Protein AF-A0A349BUB3-F1 (afdb_monomer_lite)

pLDDT: mean 92.78, std 7.81, range [65.31, 98.31]

Structure (mmCIF, N/CA/C/O backbone):
data_AF-A0A349BUB3-F1
#
_entry.id   AF-A0A349BUB3-F1
#
loop_
_atom_site.group_PDB
_atom_site.id
_atom_site.type_symbol
_atom_site.label_atom_id
_atom_site.label_alt_id
_atom_site.label_comp_id
_atom_site.label_asym_id
_atom_site.label_entity_id
_atom_site.label_seq_id
_atom_site.pdbx_PDB_ins_code
_atom_site.Cartn_x
_atom_site.Cartn_y
_atom_site.Cartn_z
_atom_site.occupancy
_atom_site.B_iso_or_equiv
_atom_site.auth_seq_id
_atom_site.auth_comp_id
_atom_site.auth_asym_id
_atom_site.auth_atom_id
_atom_site.pdbx_PDB_model_num
ATOM 1 N N . VAL A 1 1 ? -12.746 4.018 1.859 1.00 65.31 1 VAL A N 1
ATOM 2 C CA . VAL A 1 1 ? -11.354 3.538 2.042 1.00 65.31 1 VAL A CA 1
ATOM 3 C C . VAL A 1 1 ? -11.294 2.019 2.164 1.00 65.31 1 VAL A C 1
ATOM 5 O O . VAL A 1 1 ? -10.858 1.398 1.212 1.00 65.31 1 VAL A O 1
ATOM 8 N N . LEU A 1 2 ? -11.816 1.394 3.231 1.00 74.81 2 LEU A N 1
ATOM 9 C CA . LEU A 1 2 ? -11.749 -0.073 3.407 1.00 74.81 2 LEU A CA 1
ATOM 10 C C . LEU A 1 2 ? -12.377 -0.896 2.269 1.00 74.81 2 LEU A C 1
ATOM 12 O O . LEU A 1 2 ? -11.757 -1.843 1.794 1.00 74.81 2 LEU A O 1
ATOM 16 N N . ASN A 1 3 ? -13.583 -0.538 1.815 1.00 75.44 3 ASN A N 1
ATOM 17 C CA . ASN A 1 3 ? -14.229 -1.237 0.694 1.00 75.44 3 ASN A CA 1
ATOM 18 C C . ASN A 1 3 ? -13.515 -0.956 -0.631 1.00 75.44 3 ASN A C 1
ATOM 20 O O . ASN A 1 3 ? -13.196 -1.880 -1.359 1.00 75.44 3 ASN A O 1
ATOM 24 N N . ASN A 1 4 ? -13.151 0.303 -0.882 1.00 74.31 4 ASN A N 1
ATOM 25 C CA . ASN A 1 4 ? -12.430 0.702 -2.090 1.00 74.31 4 ASN A CA 1
ATOM 26 C C . ASN A 1 4 ? -11.058 0.005 -2.236 1.00 74.31 4 ASN A C 1
ATOM 28 O O . ASN A 1 4 ? -10.700 -0.408 -3.336 1.00 74.31 4 ASN A O 1
ATOM 32 N N . TYR A 1 5 ? -10.323 -0.201 -1.136 1.00 78.75 5 TYR A N 1
ATOM 33 C CA . TYR A 1 5 ? -9.095 -0.999 -1.158 1.00 78.75 5 TYR A CA 1
ATOM 34 C C . TYR A 1 5 ? -9.370 -2.476 -1.456 1.00 78.75 5 TYR A C 1
ATOM 36 O O . TYR A 1 5 ? -8.676 -3.071 -2.277 1.00 78.75 5 TYR A O 1
ATOM 44 N N . ARG A 1 6 ? -10.389 -3.059 -0.807 1.00 74.44 6 ARG A N 1
ATOM 45 C CA . ARG A 1 6 ? -10.792 -4.455 -1.030 1.00 74.44 6 ARG A CA 1
ATOM 46 C C . ARG A 1 6 ? -11.227 -4.721 -2.467 1.00 74.44 6 ARG A C 1
ATOM 48 O O . ARG A 1 6 ? -10.945 -5.793 -2.983 1.00 74.44 6 ARG A O 1
ATOM 55 N N . GLU A 1 7 ? -11.920 -3.768 -3.072 1.00 79.62 7 GLU A N 1
ATOM 56 C CA . GLU A 1 7 ? -12.456 -3.896 -4.424 1.00 79.62 7 GLU A CA 1
ATOM 57 C C . GLU A 1 7 ? -11.401 -3.606 -5.494 1.00 79.62 7 GLU A C 1
ATOM 59 O O . GLU A 1 7 ? -11.420 -4.259 -6.526 1.00 79.62 7 GLU A O 1
ATOM 64 N N . ASN A 1 8 ? -10.493 -2.647 -5.263 1.00 83.00 8 ASN A N 1
ATOM 65 C CA . ASN A 1 8 ? -9.612 -2.135 -6.322 1.00 83.00 8 ASN A CA 1
ATOM 66 C C . ASN A 1 8 ? -8.167 -1.868 -5.869 1.00 83.00 8 ASN A C 1
ATO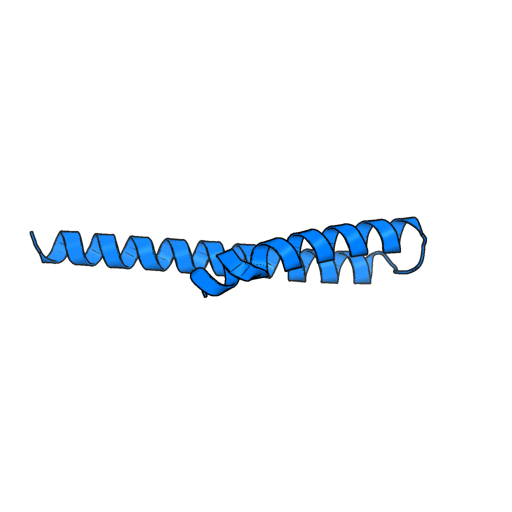M 68 O O . ASN A 1 8 ? -7.227 -2.158 -6.605 1.00 83.00 8 ASN A O 1
ATOM 72 N N . GLY A 1 9 ? -7.961 -1.311 -4.671 1.00 83.56 9 GLY A N 1
ATOM 73 C CA . GLY A 1 9 ? -6.634 -0.848 -4.227 1.00 83.56 9 GLY A CA 1
ATOM 74 C C . GLY A 1 9 ? -5.566 -1.945 -4.180 1.00 83.56 9 GLY A C 1
ATOM 75 O O . GLY A 1 9 ? -4.432 -1.708 -4.595 1.00 83.56 9 GLY A O 1
ATOM 76 N N . LYS A 1 10 ? -5.938 -3.158 -3.750 1.00 88.75 10 LYS A N 1
ATOM 77 C CA . LYS A 1 10 ? -5.022 -4.307 -3.732 1.00 88.75 10 LYS A CA 1
ATOM 78 C C . LYS A 1 10 ? -4.559 -4.697 -5.141 1.00 88.75 10 LYS A C 1
ATOM 80 O O . LYS A 1 10 ? -3.363 -4.806 -5.385 1.00 88.75 10 LYS A O 1
ATOM 85 N N . GLU A 1 11 ? -5.498 -4.858 -6.071 1.00 91.69 11 GLU A N 1
ATOM 86 C CA . GLU A 1 11 ? -5.194 -5.238 -7.456 1.00 91.69 11 GLU A CA 1
ATOM 87 C C . GLU A 1 11 ? -4.333 -4.176 -8.155 1.00 91.69 11 GLU A C 1
ATOM 89 O O . GLU A 1 11 ? -3.400 -4.505 -8.888 1.00 91.69 11 GLU A O 1
ATOM 94 N N . VAL A 1 12 ? -4.617 -2.894 -7.907 1.00 91.62 12 VAL A N 1
ATOM 95 C CA . VAL A 1 12 ? -3.828 -1.778 -8.443 1.00 91.62 12 VAL A CA 1
ATOM 96 C C . VAL A 1 12 ? -2.395 -1.814 -7.916 1.00 91.62 12 VAL A C 1
ATOM 98 O O . VAL A 1 12 ? -1.465 -1.683 -8.711 1.00 91.62 12 VAL A O 1
ATOM 101 N N . SER A 1 13 ? -2.203 -2.018 -6.610 1.00 92.50 13 SER A N 1
ATOM 102 C CA . SER A 1 13 ? -0.870 -2.125 -6.004 1.00 92.50 13 SER A CA 1
ATOM 103 C C . SER A 1 13 ? -0.074 -3.293 -6.606 1.00 92.50 13 SER A C 1
ATOM 105 O O . SER A 1 13 ? 1.021 -3.089 -7.132 1.00 92.50 13 SER A O 1
ATOM 107 N N . GLU A 1 14 ? -0.670 -4.489 -6.673 1.00 93.50 14 GLU A N 1
ATOM 108 C CA . GLU A 1 14 ? -0.034 -5.689 -7.241 1.00 93.50 14 GLU A CA 1
ATOM 109 C C . GLU A 1 1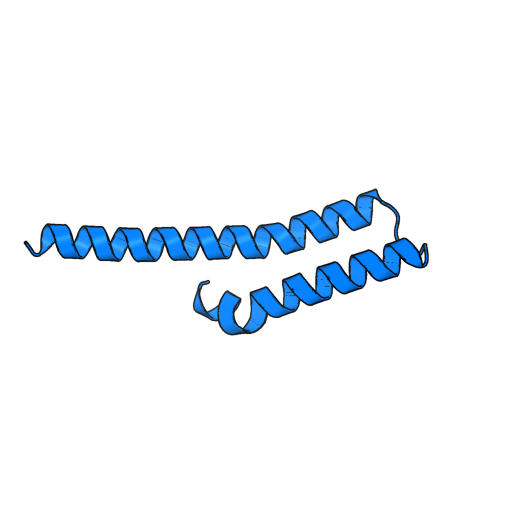4 ? 0.359 -5.504 -8.717 1.00 93.50 14 GLU A C 1
ATOM 111 O O . GLU A 1 14 ? 1.482 -5.825 -9.118 1.00 93.50 14 GLU A O 1
ATOM 116 N N . LYS A 1 15 ? -0.536 -4.940 -9.538 1.00 95.31 15 LYS A N 1
ATOM 117 C CA . LYS A 1 15 ? -0.244 -4.666 -10.954 1.00 95.31 15 LYS A CA 1
ATOM 118 C C . LYS A 1 15 ? 0.836 -3.605 -11.132 1.00 95.31 15 LYS A C 1
ATOM 120 O O . LYS A 1 15 ? 1.651 -3.731 -12.044 1.00 95.31 15 LYS A O 1
ATOM 125 N N . THR A 1 16 ? 0.847 -2.581 -10.280 1.00 94.50 16 THR A N 1
ATOM 126 C CA . THR A 1 16 ? 1.845 -1.504 -10.326 1.00 94.50 16 THR A CA 1
ATOM 127 C C . THR A 1 16 ? 3.240 -2.052 -10.051 1.00 94.50 16 THR A C 1
ATOM 129 O O . THR A 1 16 ? 4.166 -1.751 -10.800 1.00 94.50 16 THR A O 1
ATOM 132 N N . LEU A 1 17 ? 3.381 -2.921 -9.046 1.00 96.38 17 LEU A N 1
ATOM 133 C CA . LEU A 1 17 ? 4.652 -3.574 -8.729 1.00 96.38 17 LEU A CA 1
ATOM 134 C C . LEU A 1 17 ? 5.121 -4.498 -9.853 1.00 96.38 17 LEU A C 1
ATOM 136 O O . LEU A 1 17 ? 6.271 -4.407 -10.278 1.00 96.38 17 LEU A O 1
ATOM 140 N N . LEU A 1 18 ? 4.222 -5.329 -10.392 1.00 97.12 18 LEU A N 1
ATOM 141 C CA . LEU A 1 18 ? 4.551 -6.219 -11.507 1.00 97.12 18 LEU A CA 1
ATOM 142 C C . LEU A 1 18 ? 5.003 -5.438 -12.750 1.00 97.12 18 LEU A C 1
ATOM 144 O O . LEU A 1 18 ? 5.923 -5.858 -13.454 1.00 97.12 18 LE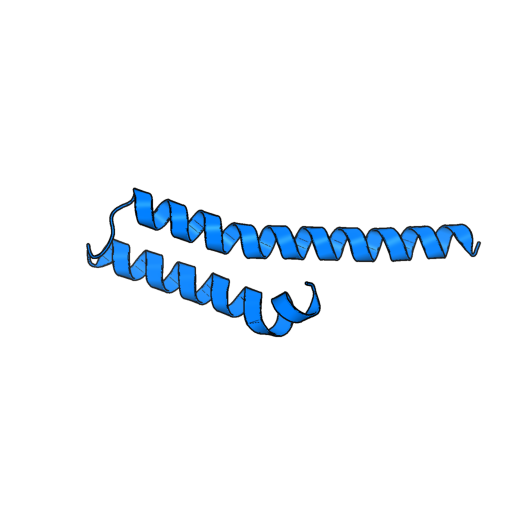U A O 1
ATOM 148 N N . PHE A 1 19 ? 4.343 -4.316 -13.041 1.00 97.00 19 PHE A N 1
ATOM 149 C CA . PHE A 1 19 ? 4.746 -3.423 -14.122 1.00 97.00 19 PHE A CA 1
ATOM 150 C C . PHE A 1 19 ? 6.122 -2.805 -13.850 1.00 97.00 19 PHE A C 1
ATOM 152 O O . PHE A 1 19 ? 6.987 -2.878 -14.718 1.00 97.00 19 PHE A O 1
ATOM 159 N N . ALA A 1 20 ? 6.340 -2.248 -12.654 1.00 96.81 20 ALA A N 1
ATOM 160 C CA . ALA A 1 20 ? 7.598 -1.610 -12.277 1.00 96.81 20 ALA A CA 1
ATOM 161 C C . ALA A 1 20 ? 8.788 -2.577 -12.376 1.00 96.81 20 ALA A C 1
ATOM 163 O O . ALA A 1 20 ? 9.839 -2.212 -12.899 1.00 96.81 20 ALA A O 1
ATOM 164 N N . GLU A 1 21 ? 8.613 -3.819 -11.923 1.00 97.50 21 GLU A N 1
ATOM 165 C CA . GLU A 1 21 ? 9.644 -4.855 -11.993 1.00 97.50 21 GLU A CA 1
ATOM 166 C C . GLU A 1 21 ? 10.009 -5.195 -13.444 1.00 97.50 21 GLU A C 1
ATOM 168 O O . GLU A 1 21 ? 11.186 -5.175 -13.808 1.00 97.50 21 GLU A O 1
ATOM 173 N N . LYS A 1 22 ? 9.008 -5.438 -14.300 1.00 98.19 22 LYS A N 1
ATOM 174 C CA . LYS A 1 22 ? 9.233 -5.731 -15.725 1.00 98.19 22 LYS A CA 1
ATOM 175 C C . LYS A 1 22 ? 9.864 -4.556 -16.461 1.00 98.19 22 LYS A C 1
ATOM 177 O O . LYS A 1 22 ? 10.803 -4.751 -17.225 1.00 98.19 22 LYS A O 1
ATOM 182 N N . ALA A 1 23 ? 9.370 -3.347 -16.217 1.00 97.69 23 ALA A N 1
ATOM 183 C CA . ALA A 1 23 ? 9.887 -2.142 -16.847 1.00 97.69 23 ALA A CA 1
ATOM 184 C C . ALA A 1 23 ? 11.354 -1.902 -16.458 1.00 97.69 23 ALA A C 1
ATOM 186 O O . ALA A 1 23 ? 12.163 -1.548 -17.313 1.00 97.69 23 ALA A O 1
ATOM 187 N N . LEU A 1 24 ? 11.730 -2.153 -15.198 1.00 97.94 24 LEU A N 1
ATOM 188 C CA . LEU A 1 24 ? 13.124 -2.064 -14.762 1.00 97.94 24 LEU A CA 1
ATOM 189 C C . LEU A 1 24 ? 13.991 -3.145 -15.428 1.00 97.94 24 LEU A C 1
ATOM 191 O O . LEU A 1 24 ? 15.066 -2.835 -15.936 1.00 97.94 24 LEU A O 1
ATOM 195 N N . GLN A 1 25 ? 13.521 -4.398 -15.468 1.00 97.88 25 GLN A N 1
ATOM 196 C CA . GLN A 1 25 ? 14.232 -5.515 -16.112 1.00 97.88 25 GLN A CA 1
ATOM 197 C C . GLN A 1 25 ? 14.463 -5.281 -17.611 1.00 97.88 25 GLN A C 1
ATOM 199 O O . GLN A 1 25 ? 15.526 -5.616 -18.132 1.00 97.88 25 GLN A O 1
ATOM 204 N N . ASN A 1 26 ? 13.489 -4.677 -18.292 1.00 98.12 26 ASN A N 1
ATOM 205 C CA . ASN A 1 26 ? 13.575 -4.332 -19.709 1.00 98.12 26 ASN A CA 1
ATOM 206 C C . ASN A 1 26 ? 14.390 -3.053 -19.975 1.00 98.12 26 ASN A C 1
ATOM 208 O O . ASN A 1 26 ? 14.658 -2.735 -21.133 1.00 98.12 26 ASN A O 1
ATOM 212 N N . GLY A 1 27 ? 14.772 -2.305 -18.933 1.00 97.00 27 GLY A N 1
ATOM 213 C CA . GLY A 1 27 ? 15.448 -1.010 -19.061 1.00 97.00 27 GLY A CA 1
ATOM 214 C C . GLY A 1 27 ? 14.537 0.138 -19.516 1.00 97.00 27 GLY A C 1
ATOM 215 O O . GLY A 1 27 ? 15.033 1.168 -19.965 1.00 97.00 27 GLY A O 1
ATOM 216 N N . GLU A 1 28 ? 13.216 -0.027 -19.413 1.00 98.19 28 GLU A N 1
ATOM 217 C CA . GLU A 1 28 ? 12.211 0.993 -19.745 1.00 98.19 28 GLU A CA 1
ATOM 218 C C . GLU A 1 28 ? 12.135 2.099 -18.681 1.00 98.19 28 GLU A C 1
ATOM 220 O O . GLU A 1 28 ? 11.783 3.239 -18.991 1.00 98.19 28 GLU A O 1
ATOM 225 N N . ILE A 1 29 ? 12.477 1.775 -17.430 1.00 98.06 29 ILE A N 1
ATOM 226 C CA . ILE A 1 29 ? 12.589 2.733 -16.325 1.00 98.06 29 ILE A CA 1
ATOM 227 C C . ILE A 1 29 ? 13.920 2.572 -15.593 1.00 98.06 29 ILE A C 1
ATOM 229 O O . ILE A 1 29 ? 14.524 1.500 -15.589 1.00 98.06 29 ILE A O 1
ATOM 233 N N . ASP A 1 30 ? 14.354 3.641 -14.928 1.00 98.25 30 ASP A N 1
ATOM 234 C CA . ASP A 1 30 ? 15.494 3.601 -14.019 1.00 98.25 30 AS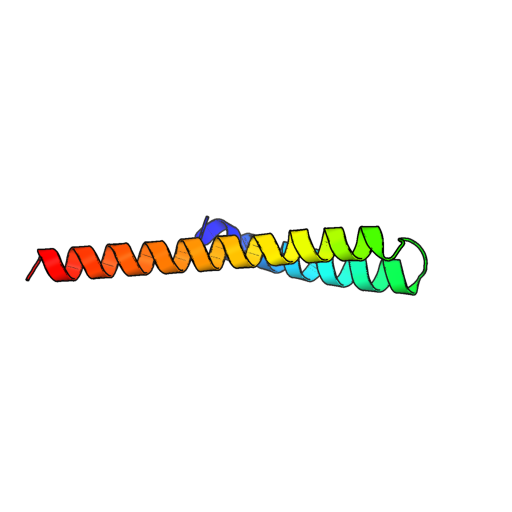P A CA 1
ATOM 235 C C . ASP A 1 30 ? 15.093 3.176 -12.593 1.00 98.25 30 ASP A C 1
ATOM 237 O O . ASP A 1 30 ? 13.915 3.082 -12.229 1.00 98.25 30 ASP A O 1
ATOM 241 N N . PHE A 1 31 ? 16.106 2.939 -11.756 1.00 97.50 31 PHE A N 1
ATOM 242 C CA . PHE A 1 31 ? 15.909 2.535 -10.364 1.00 97.50 31 PHE A CA 1
ATOM 243 C C . PHE A 1 31 ? 15.148 3.582 -9.529 1.00 97.50 31 PHE A C 1
ATOM 245 O O . PHE A 1 31 ? 14.400 3.217 -8.624 1.00 97.50 31 PHE A O 1
ATOM 252 N N . SER A 1 32 ? 15.289 4.877 -9.836 1.00 98.31 32 SER A N 1
ATOM 253 C CA . SER A 1 32 ? 14.581 5.944 -9.117 1.00 98.31 32 SER A CA 1
ATOM 254 C C . SER A 1 32 ? 13.075 5.878 -9.370 1.00 98.31 32 SER A C 1
ATOM 256 O O . SER A 1 32 ? 12.276 6.027 -8.442 1.00 98.31 32 SER A O 1
ATOM 258 N N . LYS A 1 33 ? 12.665 5.598 -10.612 1.00 98.06 33 LYS A N 1
ATOM 259 C CA . LYS A 1 33 ? 11.256 5.389 -10.955 1.00 98.06 33 LYS A CA 1
ATOM 260 C C . LYS A 1 33 ? 10.695 4.084 -10.423 1.00 98.06 33 LYS A C 1
ATOM 262 O O . LYS A 1 33 ? 9.556 4.085 -9.964 1.00 98.06 33 LYS A O 1
ATOM 267 N N . TYR A 1 34 ? 11.485 3.015 -10.403 1.00 98.19 34 TYR A N 1
ATOM 268 C CA . TYR A 1 34 ? 11.089 1.784 -9.724 1.00 98.19 34 TYR A CA 1
ATOM 269 C C . TYR A 1 34 ? 10.781 2.034 -8.239 1.00 98.19 34 TYR A C 1
ATOM 271 O O . TYR A 1 34 ? 9.722 1.635 -7.760 1.00 98.19 34 TYR A O 1
ATOM 279 N N . LEU A 1 35 ? 11.663 2.751 -7.530 1.00 98.06 35 LEU A N 1
ATOM 280 C CA . LEU A 1 35 ? 11.474 3.046 -6.109 1.00 98.06 35 LEU A CA 1
ATOM 281 C C . LEU A 1 35 ? 10.206 3.874 -5.856 1.00 98.06 35 LEU A C 1
ATOM 283 O O . LEU A 1 35 ? 9.459 3.560 -4.938 1.00 98.06 35 LEU A O 1
ATOM 287 N N . GLN A 1 36 ? 9.916 4.866 -6.702 1.00 98.06 36 GLN A N 1
ATO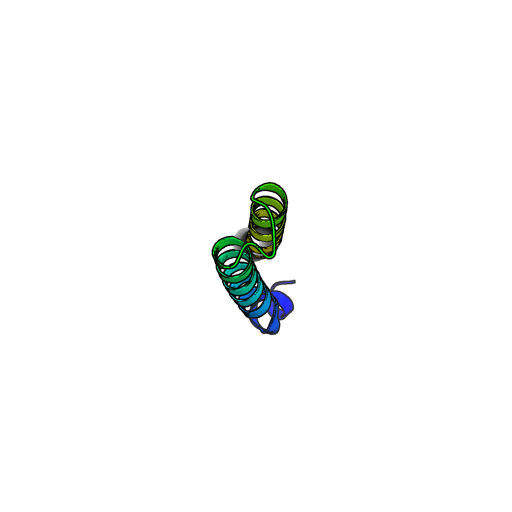M 288 C CA . GLN A 1 36 ? 8.682 5.658 -6.603 1.00 98.06 36 GLN A CA 1
ATOM 289 C C . GLN A 1 36 ? 7.424 4.796 -6.774 1.00 98.06 36 GLN A C 1
ATOM 291 O O . GLN A 1 36 ? 6.494 4.904 -5.982 1.00 98.06 36 GLN A O 1
ATOM 296 N N . LEU A 1 37 ? 7.402 3.905 -7.771 1.00 97.75 37 LEU A N 1
ATOM 297 C CA . LEU A 1 37 ? 6.267 3.001 -7.991 1.00 97.75 37 LEU A CA 1
ATOM 298 C C . LEU A 1 37 ? 6.095 2.008 -6.833 1.00 97.75 37 LEU A C 1
ATOM 300 O O . LEU A 1 37 ? 4.967 1.706 -6.444 1.00 97.75 37 LEU A O 1
ATOM 304 N N . LEU A 1 38 ? 7.205 1.530 -6.265 1.00 97.12 38 LEU A N 1
ATOM 305 C CA . LEU A 1 38 ? 7.205 0.687 -5.072 1.00 97.12 38 LEU A CA 1
ATOM 306 C C . LEU A 1 38 ? 6.645 1.433 -3.855 1.00 97.12 38 LEU A C 1
ATOM 308 O O . LEU A 1 38 ? 5.795 0.891 -3.146 1.00 97.12 38 LEU A O 1
ATOM 312 N N . GLU A 1 39 ? 7.084 2.670 -3.621 1.00 97.38 39 GLU A N 1
ATOM 313 C CA . GLU A 1 39 ? 6.576 3.527 -2.546 1.00 97.38 39 GLU A CA 1
ATOM 314 C C . GLU A 1 39 ? 5.076 3.796 -2.706 1.00 97.38 39 GLU A C 1
ATOM 316 O O . GLU A 1 39 ? 4.319 3.648 -1.745 1.00 97.38 39 GLU A O 1
ATOM 321 N N . ASP A 1 40 ? 4.627 4.122 -3.919 1.00 95.69 40 ASP A N 1
ATOM 322 C CA . ASP A 1 40 ? 3.218 4.374 -4.217 1.00 95.69 40 ASP A CA 1
ATOM 323 C C . ASP A 1 40 ? 2.350 3.138 -3.966 1.00 95.69 40 ASP A C 1
ATOM 325 O O . ASP A 1 40 ? 1.337 3.225 -3.268 1.00 95.69 40 ASP A O 1
ATOM 329 N N . ALA A 1 41 ? 2.762 1.975 -4.475 1.00 94.69 41 ALA A N 1
ATOM 330 C CA . ALA A 1 41 ? 2.055 0.714 -4.273 1.00 94.69 41 ALA A CA 1
ATOM 331 C C . ALA A 1 41 ? 1.992 0.314 -2.787 1.00 94.69 41 ALA A C 1
ATOM 333 O O . ALA A 1 41 ? 0.942 -0.117 -2.300 1.00 94.69 41 ALA A O 1
ATOM 334 N N . THR A 1 42 ? 3.090 0.514 -2.051 1.00 94.12 42 THR A N 1
ATOM 335 C CA . THR A 1 42 ? 3.175 0.219 -0.611 1.00 94.12 42 THR A CA 1
ATOM 336 C C . THR A 1 42 ? 2.302 1.169 0.210 1.00 94.12 42 THR A C 1
ATOM 338 O O . THR A 1 42 ? 1.637 0.751 1.158 1.00 94.12 42 THR A O 1
ATOM 341 N N . ARG A 1 43 ? 2.244 2.453 -0.160 1.00 94.94 43 ARG A N 1
ATOM 342 C CA . ARG A 1 43 ? 1.405 3.451 0.518 1.00 94.94 43 ARG A CA 1
ATOM 343 C C . ARG A 1 43 ? -0.076 3.080 0.479 1.00 94.94 43 ARG A C 1
ATOM 345 O O . ARG A 1 43 ? -0.748 3.204 1.498 1.00 94.94 43 ARG A O 1
ATOM 352 N N . ILE A 1 44 ? -0.562 2.556 -0.648 1.00 91.69 44 ILE A N 1
ATOM 353 C CA . ILE A 1 44 ? -1.953 2.090 -0.784 1.00 91.69 44 ILE A CA 1
ATOM 354 C C . ILE A 1 44 ? -2.274 1.002 0.259 1.00 91.69 44 ILE A C 1
ATOM 356 O O . ILE A 1 44 ? -3.356 1.007 0.851 1.00 91.69 44 ILE A O 1
ATOM 360 N N . GLU A 1 45 ? -1.332 0.095 0.528 1.00 90.25 45 GLU A N 1
ATOM 361 C CA . GLU A 1 45 ? -1.481 -0.954 1.543 1.00 90.25 45 GLU A CA 1
ATOM 362 C C . GLU A 1 45 ? -1.424 -0.400 2.975 1.00 90.25 45 GLU A C 1
ATOM 364 O O . GLU A 1 45 ? -2.271 -0.741 3.806 1.00 90.25 45 GLU A O 1
ATOM 369 N N . ILE A 1 46 ? -0.490 0.513 3.259 1.00 94.12 46 ILE A N 1
ATOM 370 C CA . ILE A 1 46 ? -0.384 1.184 4.566 1.00 94.12 46 ILE A CA 1
ATOM 371 C C . ILE A 1 46 ? -1.669 1.952 4.900 1.00 94.12 46 ILE A C 1
ATOM 373 O O . ILE A 1 46 ? -2.176 1.854 6.025 1.00 94.12 46 ILE A O 1
ATOM 377 N N . ASP A 1 47 ? -2.228 2.681 3.935 1.00 92.81 47 ASP A N 1
ATOM 378 C CA . ASP A 1 47 ? -3.456 3.457 4.115 1.00 92.81 47 ASP A CA 1
ATOM 379 C C . ASP A 1 47 ? -4.647 2.547 4.454 1.00 92.81 47 ASP A C 1
ATOM 381 O O . ASP A 1 47 ? -5.464 2.861 5.329 1.00 92.81 47 ASP A O 1
ATOM 385 N N . TYR A 1 48 ? -4.726 1.374 3.819 1.00 93.00 48 TYR A N 1
ATOM 386 C CA . TYR A 1 48 ? -5.732 0.368 4.148 1.00 93.00 48 TYR A CA 1
ATOM 387 C C . TYR A 1 48 ? -5.560 -0.207 5.551 1.00 93.00 48 TYR A C 1
ATOM 389 O O . TYR A 1 48 ? -6.534 -0.255 6.309 1.00 93.00 48 TYR A O 1
ATOM 397 N N . LEU A 1 49 ? -4.346 -0.628 5.911 1.00 94.12 49 LEU A N 1
ATOM 398 C CA . LEU A 1 49 ? -4.064 -1.190 7.233 1.00 94.12 49 LEU A CA 1
ATOM 399 C C . LEU A 1 49 ? -4.368 -0.175 8.339 1.00 94.12 49 LEU A C 1
ATOM 401 O O . LEU A 1 49 ? -4.971 -0.526 9.353 1.00 94.12 49 LEU A O 1
ATOM 405 N N . THR A 1 50 ? -4.049 1.097 8.105 1.00 95.50 50 THR A N 1
ATOM 406 C CA . THR A 1 50 ? -4.371 2.203 9.014 1.00 95.50 50 THR A CA 1
ATOM 407 C C . THR A 1 50 ? -5.881 2.386 9.158 1.00 95.50 50 THR A C 1
ATOM 409 O O . THR A 1 50 ? -6.398 2.488 10.274 1.00 95.50 50 THR A O 1
ATOM 412 N N . ALA A 1 51 ? -6.623 2.374 8.047 1.00 93.88 51 ALA A N 1
ATOM 413 C CA . ALA A 1 51 ? -8.079 2.452 8.087 1.00 93.88 51 ALA A CA 1
ATOM 414 C C . ALA A 1 51 ? -8.702 1.256 8.830 1.00 93.88 51 ALA A C 1
ATOM 416 O O . ALA A 1 51 ? -9.675 1.428 9.566 1.00 93.88 51 ALA A O 1
ATOM 417 N N . LEU A 1 52 ? -8.136 0.056 8.668 1.00 94.88 52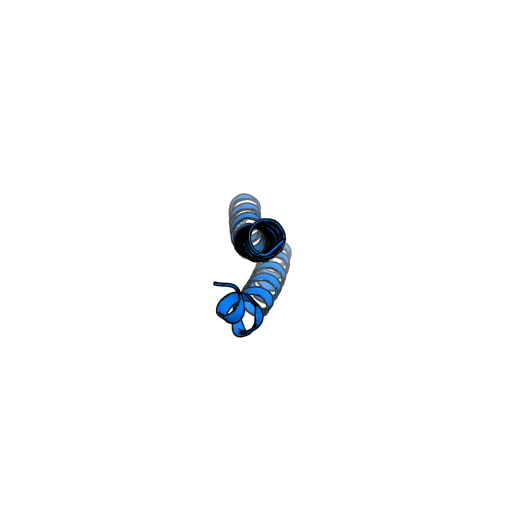 LEU A N 1
ATOM 418 C CA . LEU A 1 52 ? -8.623 -1.166 9.312 1.00 94.88 52 LEU A CA 1
ATOM 419 C C . LEU A 1 52 ? -8.366 -1.136 10.816 1.00 94.88 52 LEU A C 1
ATOM 421 O O . LEU A 1 52 ? -9.255 -1.456 11.606 1.00 94.88 52 LEU A O 1
ATOM 425 N N . PHE A 1 53 ? -7.171 -0.703 11.208 1.00 96.38 53 PHE A N 1
ATOM 426 C CA . PHE A 1 53 ? -6.815 -0.489 12.601 1.00 96.38 53 PHE A CA 1
ATOM 427 C C . PHE A 1 53 ? -7.772 0.500 13.275 1.00 96.38 53 PHE A C 1
ATOM 429 O O . PHE A 1 53 ? -8.333 0.188 14.326 1.00 96.38 53 PHE A O 1
ATOM 436 N N . ASN A 1 54 ? -8.022 1.652 12.646 1.00 96.94 54 ASN A N 1
ATOM 437 C CA . ASN A 1 54 ? -8.921 2.670 13.190 1.00 96.94 54 ASN A CA 1
ATOM 438 C C . ASN A 1 54 ? -10.357 2.156 13.331 1.00 96.94 54 ASN A C 1
ATOM 440 O O . ASN A 1 54 ? -10.974 2.363 14.372 1.00 96.94 54 ASN A O 1
ATOM 444 N N . TYR A 1 55 ? -10.868 1.432 12.331 1.00 96.00 55 TYR A N 1
ATOM 445 C CA . TYR A 1 55 ? -12.185 0.801 12.414 1.00 96.00 55 TYR A CA 1
ATOM 446 C C . TYR A 1 55 ? -12.287 -0.147 13.617 1.00 96.00 55 TYR A C 1
ATOM 448 O O . TYR A 1 55 ? -13.209 -0.032 14.426 1.00 96.00 55 TYR A O 1
ATOM 456 N N . ASN A 1 56 ? -11.308 -1.043 13.779 1.00 96.38 56 ASN A N 1
ATOM 457 C CA . ASN A 1 56 ? -11.282 -1.989 14.895 1.00 96.38 56 ASN A CA 1
ATOM 458 C C . ASN A 1 56 ? -11.176 -1.276 16.250 1.00 96.38 56 ASN A C 1
ATOM 460 O O . ASN A 1 56 ? -11.834 -1.681 17.208 1.00 96.38 56 ASN A O 1
ATOM 464 N N . LYS A 1 57 ? -10.389 -0.197 16.328 1.00 97.50 57 LYS A N 1
ATOM 465 C CA . LYS A 1 57 ? -10.278 0.636 17.528 1.00 97.50 57 LYS A CA 1
ATOM 466 C C . LYS A 1 57 ? -11.622 1.268 17.898 1.00 97.50 57 LYS A C 1
ATOM 468 O O . LYS A 1 57 ? -12.031 1.154 19.047 1.00 97.50 57 LYS A O 1
ATOM 473 N N . THR A 1 58 ? -12.345 1.847 16.938 1.00 97.19 58 THR A N 1
ATOM 474 C CA . THR A 1 58 ? -13.681 2.417 17.184 1.00 97.19 58 THR A CA 1
ATOM 475 C C . THR A 1 58 ? -14.673 1.360 17.676 1.00 97.19 58 THR A C 1
ATOM 477 O O . THR A 1 58 ? -15.411 1.606 18.626 1.00 97.19 58 THR A O 1
ATOM 480 N N . VAL A 1 59 ? -14.674 0.160 17.084 1.00 97.00 59 VAL A N 1
ATOM 481 C CA . VAL A 1 59 ? -15.523 -0.952 17.552 1.00 97.00 59 VAL A CA 1
ATOM 482 C C . VAL A 1 59 ? -15.180 -1.345 18.993 1.00 97.00 59 VAL A C 1
ATOM 484 O O . VAL A 1 59 ? -16.080 -1.574 19.802 1.00 97.00 59 VAL A O 1
ATOM 487 N N . LEU A 1 60 ? -13.891 -1.399 19.339 1.00 96.94 60 LEU A N 1
ATOM 488 C CA . LEU A 1 60 ? -13.438 -1.695 20.699 1.00 96.94 60 LEU A CA 1
ATOM 489 C C . LEU A 1 60 ? -13.886 -0.623 21.704 1.00 96.94 60 LEU A C 1
ATOM 491 O O . LEU A 1 60 ? -14.369 -0.971 22.779 1.00 96.94 60 LEU A O 1
ATOM 495 N N . GLU A 1 61 ? -13.757 0.657 21.353 1.00 97.25 61 GLU A N 1
ATOM 496 C CA . GLU A 1 61 ? -14.197 1.784 22.185 1.00 97.25 61 GLU A CA 1
ATOM 497 C C . GLU A 1 61 ? -15.707 1.731 22.446 1.00 97.25 61 GLU A C 1
ATOM 499 O O . GLU A 1 61 ? -16.131 1.838 23.595 1.00 97.25 61 GLU A O 1
ATOM 504 N N . ILE A 1 62 ? -16.519 1.470 21.414 1.00 96.56 62 ILE A N 1
ATOM 505 C CA . ILE A 1 62 ? -17.972 1.286 21.558 1.00 96.56 62 ILE A CA 1
ATOM 506 C C . ILE A 1 62 ? -18.279 0.130 22.517 1.00 96.56 62 ILE A C 1
ATOM 508 O O . ILE A 1 62 ? -19.079 0.286 23.436 1.00 96.56 62 ILE A O 1
ATOM 512 N N . ASN A 1 63 ? -17.615 -1.017 22.348 1.00 95.31 63 ASN A N 1
ATOM 513 C CA . ASN A 1 63 ? -17.813 -2.175 23.224 1.00 95.31 63 ASN A CA 1
ATOM 514 C C . ASN A 1 63 ? -17.422 -1.898 24.681 1.00 95.31 63 ASN A C 1
ATOM 516 O O . ASN A 1 63 ? -17.973 -2.523 25.584 1.00 95.31 63 ASN A O 1
ATOM 520 N N . TYR A 1 64 ? -16.465 -0.999 24.919 1.00 95.38 64 TYR A N 1
ATOM 521 C CA . TYR A 1 64 ? -16.086 -0.587 26.267 1.00 95.38 64 TYR A CA 1
ATOM 522 C C . TYR A 1 64 ? -17.106 0.380 26.882 1.00 95.38 64 TYR A C 1
ATOM 524 O O . TYR A 1 64 ? -17.391 0.272 28.065 1.00 95.38 64 TYR A O 1
ATOM 532 N N . LEU A 1 65 ? -17.676 1.290 26.085 1.00 95.56 65 LEU A N 1
ATOM 533 C CA . LEU A 1 65 ? -18.682 2.261 26.537 1.00 95.56 65 LEU A CA 1
ATOM 534 C C . LEU A 1 65 ? -20.068 1.652 26.795 1.00 95.56 65 LEU A C 1
ATOM 536 O O . LEU A 1 65 ? -20.857 2.230 27.534 1.00 95.56 65 LEU A O 1
ATOM 540 N N . LEU A 1 66 ? -20.386 0.527 26.151 1.00 91.31 66 LEU A N 1
ATOM 541 C CA . LEU A 1 66 ? -21.650 -0.198 26.335 1.00 91.31 66 LEU A CA 1
ATOM 542 C C . LEU A 1 66 ? -21.614 -1.208 27.497 1.00 91.31 66 LEU A C 1
ATOM 544 O O . LEU A 1 66 ? -22.628 -1.858 27.759 1.00 91.31 66 LEU A O 1
ATOM 548 N N . LYS A 1 67 ? -20.460 -1.365 28.153 1.00 67.06 67 LYS A N 1
ATOM 549 C CA . LYS A 1 67 ? -20.315 -2.110 29.408 1.00 67.06 67 LYS A CA 1
ATOM 550 C C . LYS A 1 67 ? -20.542 -1.194 30.601 1.00 67.06 67 LYS A C 1
ATOM 552 O O . LYS A 1 67 ? -21.111 -1.708 31.588 1.00 67.06 67 LYS A O 1
#

Sequence (67 aa):
VLNNYRENGKEVSEKTLLFAEKALQNGEIDFSKYLQLLEDATRIEIDYLTALFNYNKTVLEINYLLK

Foldseek 3Di:
DQVCCVVPLLVVLVVLLVVLVVCVVVVVDDPVVSVVSNVVSVVSVVVNVVVVVVVVVVVVVVVVVVD

Secondary structure (DSSP, 8-state):
-HHHIIIIIHHHHHHHHHHHHHHHHTTSS-HHHHHHHHHHHHHHHHHHHHHHHHHHHHHHHHHHHT-

Radius of gyration: 17.02 Å; chains: 1; bounding box: 38×12×49 Å